Protein AF-X1KNG3-F1 (afdb_monomer)

Foldseek 3Di:
DLVLQVVPDDPLRRDSDQFAAALRLVVLLVLLVVCVPPVPCSSVVSSVSSLVSLCVVQADPLAGQDFANVPTGGHVDDTHRPNDDVRRLVSLLVSLVSNCVRVVPVVSVSSSVRSVVD

pLDDT: mean 95.31, std 4.59, range [81.31, 98.81]

Sequence (118 aa):
LAQLYKDCNSEKWNWFENYLTYSNSKLPEALFFCYKTTKDDKYLIIAKESLDFLISITFKDRKFAPIGQNGWYHKNGRSASHDQQPVDVASMVQTLIVAYDITKENRYMKLAIEAFNW

Structure (mmCIF, N/CA/C/O backbone):
data_AF-X1KNG3-F1
#
_entry.id   AF-X1KNG3-F1
#
loop_
_atom_site.group_PDB
_atom_site.id
_atom_site.type_symbol
_atom_site.label_atom_id
_atom_site.label_alt_id
_atom_site.label_comp_id
_atom_site.label_asym_id
_atom_site.label_entity_id
_atom_site.label_seq_id
_atom_site.pdbx_PDB_ins_code
_atom_site.Cartn_x
_atom_site.Cartn_y
_atom_site.Cartn_z
_atom_site.occupancy
_atom_site.B_iso_or_equiv
_atom_site.auth_seq_id
_atom_site.auth_comp_id
_atom_site.auth_asym_id
_atom_site.auth_atom_id
_atom_site.pdbx_PDB_model_num
ATOM 1 N N . LEU A 1 1 ? -13.840 -2.915 -1.700 1.00 92.81 1 LEU A N 1
ATOM 2 C CA . LEU A 1 1 ? -12.469 -3.110 -1.169 1.00 92.81 1 LEU A CA 1
ATOM 3 C C . LEU A 1 1 ? -12.409 -4.158 -0.069 1.00 92.81 1 LEU A C 1
ATOM 5 O O . LEU A 1 1 ? -11.842 -5.202 -0.330 1.00 92.81 1 LEU A O 1
ATOM 9 N N . ALA A 1 2 ? -13.022 -3.956 1.104 1.00 96.25 2 ALA A N 1
ATOM 10 C CA . ALA A 1 2 ? -12.938 -4.945 2.192 1.00 96.25 2 ALA A CA 1
ATOM 11 C C . ALA A 1 2 ? -13.418 -6.359 1.794 1.00 96.25 2 ALA A C 1
ATOM 13 O O . ALA A 1 2 ? -12.766 -7.340 2.129 1.00 96.25 2 ALA A O 1
ATOM 14 N N . GLN A 1 3 ? -14.507 -6.460 1.021 1.00 97.44 3 GLN A N 1
ATOM 15 C CA . GLN A 1 3 ? -14.986 -7.746 0.502 1.00 97.44 3 GLN A CA 1
ATOM 16 C C . GLN A 1 3 ? -13.986 -8.386 -0.479 1.00 97.44 3 GLN A C 1
ATOM 18 O O . GLN A 1 3 ? -13.598 -9.527 -0.281 1.00 97.44 3 GLN A O 1
ATOM 23 N N . LEU A 1 4 ? -13.476 -7.623 -1.456 1.00 97.62 4 LEU A N 1
ATOM 24 C CA . LEU A 1 4 ? -12.436 -8.094 -2.387 1.00 97.62 4 LEU A CA 1
ATOM 25 C C . LEU A 1 4 ? -11.185 -8.598 -1.653 1.00 97.62 4 LEU A C 1
ATOM 27 O O . LEU A 1 4 ? -10.663 -9.658 -1.976 1.00 97.62 4 LEU A O 1
ATOM 31 N N . TYR A 1 5 ? -10.741 -7.876 -0.621 1.00 97.88 5 TYR A N 1
ATOM 32 C CA . TYR A 1 5 ? -9.632 -8.313 0.226 1.00 97.88 5 TYR A CA 1
ATOM 33 C C . TYR A 1 5 ? -9.932 -9.645 0.918 1.00 97.88 5 TYR A C 1
ATOM 35 O O . TYR A 1 5 ? -9.095 -10.540 0.931 1.00 97.88 5 TYR A O 1
ATOM 43 N N . LYS A 1 6 ? -11.133 -9.798 1.484 1.00 96.62 6 LYS A N 1
ATOM 44 C CA . LYS A 1 6 ? -11.551 -11.047 2.129 1.00 96.62 6 LYS A CA 1
ATOM 45 C C . LYS A 1 6 ? -11.575 -12.221 1.147 1.00 96.62 6 LYS A C 1
ATOM 47 O O . LYS A 1 6 ? -11.193 -13.321 1.526 1.00 96.62 6 LYS A O 1
ATOM 52 N N . ASP A 1 7 ? -12.000 -11.978 -0.088 1.00 97.00 7 ASP A N 1
ATOM 53 C CA . ASP A 1 7 ? -12.170 -13.024 -1.098 1.00 97.00 7 ASP A CA 1
ATOM 54 C C . ASP A 1 7 ? -10.849 -13.422 -1.778 1.00 97.00 7 ASP A C 1
ATOM 56 O O . ASP A 1 7 ? -10.704 -14.561 -2.218 1.00 97.00 7 ASP A O 1
ATOM 60 N N . CYS A 1 8 ? -9.883 -12.501 -1.878 1.00 95.94 8 CYS A N 1
ATOM 61 C CA . CYS A 1 8 ? -8.632 -12.714 -2.616 1.00 95.94 8 CYS A CA 1
ATOM 62 C C . CYS A 1 8 ? -7.389 -12.911 -1.737 1.00 95.94 8 CYS A C 1
ATOM 64 O O . CYS A 1 8 ? -6.387 -13.456 -2.233 1.00 95.94 8 CYS A O 1
ATOM 66 N N . ASN A 1 9 ? -7.410 -12.473 -0.470 1.00 94.81 9 ASN A N 1
ATOM 67 C CA . ASN A 1 9 ? -6.227 -12.611 0.371 1.00 94.81 9 ASN A CA 1
ATOM 68 C C . ASN A 1 9 ? -5.907 -14.081 0.678 1.00 94.81 9 ASN A C 1
ATOM 70 O O . ASN A 1 9 ? -6.752 -14.973 0.635 1.00 94.81 9 ASN A O 1
ATOM 74 N N . SER A 1 10 ? -4.639 -14.330 0.968 1.00 94.81 10 SER A N 1
ATOM 75 C CA . SER A 1 10 ? -4.141 -15.610 1.463 1.00 94.81 10 SER A CA 1
ATOM 76 C C . SER A 1 10 ? -2.842 -15.365 2.220 1.00 94.81 10 SER A C 1
ATOM 78 O O . SER A 1 10 ? -2.255 -14.300 2.072 1.00 94.81 10 SER A O 1
ATOM 80 N N . GLU A 1 11 ? -2.322 -16.377 2.913 1.00 92.19 11 GLU A N 1
ATOM 81 C CA . GLU A 1 11 ? -1.103 -16.283 3.736 1.00 92.19 11 GLU A CA 1
ATOM 82 C C . GLU A 1 11 ? 0.093 -15.581 3.053 1.00 92.19 11 GLU A C 1
ATOM 84 O O . GLU A 1 11 ? 0.861 -14.882 3.705 1.00 92.19 11 GLU A O 1
ATOM 89 N N . LYS A 1 12 ? 0.246 -15.731 1.729 1.00 94.19 12 LYS A N 1
ATOM 90 C CA . LYS A 1 12 ? 1.347 -15.139 0.941 1.00 94.19 12 LYS A CA 1
ATOM 91 C C . LYS A 1 12 ? 0.922 -13.984 0.028 1.00 94.19 12 LYS A C 1
ATOM 93 O O . LYS A 1 12 ? 1.706 -13.545 -0.810 1.00 94.19 12 LYS A O 1
ATOM 98 N N . TRP A 1 13 ? -0.328 -13.539 0.114 1.00 97.06 13 TRP A N 1
ATOM 99 C CA . TRP A 1 13 ? -0.901 -12.573 -0.821 1.00 97.06 13 TRP A CA 1
ATOM 100 C C . TRP A 1 13 ? -1.969 -11.734 -0.132 1.00 97.06 13 TRP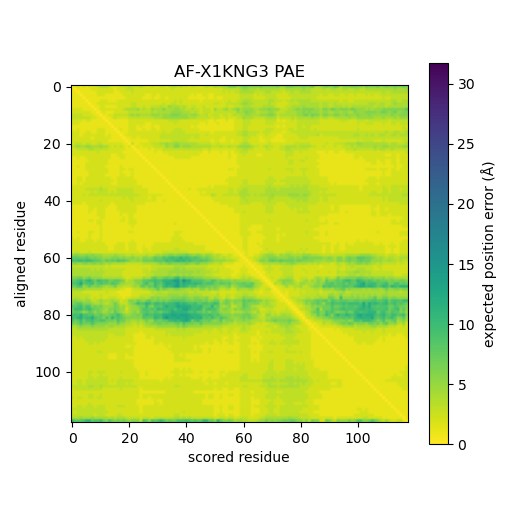 A C 1
ATOM 102 O O . TRP A 1 13 ? -3.149 -12.066 -0.176 1.00 97.06 13 TRP A O 1
ATOM 112 N N . ASN A 1 14 ? -1.549 -10.645 0.499 1.00 97.81 14 ASN A N 1
ATOM 113 C CA . ASN A 1 14 ? -2.434 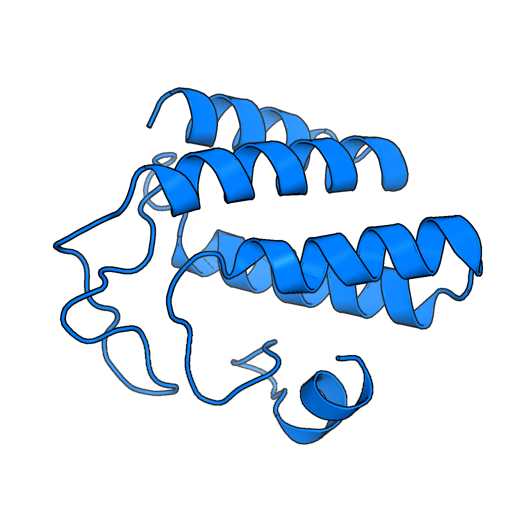-9.756 1.249 1.00 97.81 14 ASN A CA 1
ATOM 114 C C . ASN A 1 14 ? -2.926 -8.622 0.343 1.00 97.81 14 ASN A C 1
ATOM 116 O O . ASN A 1 14 ? -2.604 -7.453 0.554 1.00 97.81 14 ASN A O 1
ATOM 120 N N . TRP A 1 15 ? -3.679 -8.973 -0.702 1.00 98.31 15 TRP A N 1
ATOM 121 C CA . TRP A 1 15 ? -4.118 -8.030 -1.732 1.00 98.31 15 TRP A CA 1
ATOM 122 C C . TRP A 1 15 ? -5.568 -8.250 -2.174 1.00 98.31 15 TRP A C 1
ATOM 124 O O . TRP A 1 15 ? -6.153 -9.307 -1.951 1.00 98.31 15 TRP A O 1
ATOM 134 N N . PHE A 1 16 ? -6.139 -7.226 -2.811 1.00 97.88 16 PHE A N 1
ATOM 135 C CA . PHE A 1 16 ? -7.547 -7.160 -3.228 1.00 97.88 16 PHE A CA 1
ATOM 136 C C . PHE A 1 16 ? -7.858 -7.954 -4.499 1.00 97.88 16 PHE A C 1
ATOM 138 O O . PHE A 1 16 ? -9.015 -8.260 -4.762 1.00 97.88 16 PHE A O 1
ATOM 145 N N . GLU A 1 17 ? -6.835 -8.239 -5.298 1.00 96.88 17 GLU A N 1
ATOM 146 C CA . GLU A 1 17 ? -6.938 -8.839 -6.628 1.00 96.88 17 GLU A CA 1
ATOM 147 C C . GLU A 1 17 ? -5.817 -9.867 -6.806 1.00 96.88 17 GLU A C 1
ATOM 149 O O . GLU A 1 17 ? -4.844 -9.868 -6.055 1.00 96.88 17 GLU A O 1
ATOM 154 N N . ASN A 1 18 ? -5.891 -10.719 -7.830 1.00 96.00 18 ASN A N 1
ATOM 155 C CA . ASN A 1 18 ? -4.815 -11.671 -8.154 1.00 96.00 18 ASN A CA 1
ATOM 156 C C . ASN A 1 18 ? -3.632 -11.031 -8.903 1.00 96.00 18 ASN A C 1
ATOM 158 O O . ASN A 1 18 ? -2.779 -11.744 -9.433 1.00 96.00 18 ASN A O 1
ATOM 162 N N . TYR A 1 19 ? -3.581 -9.704 -8.981 1.00 96.00 19 TYR A N 1
ATOM 163 C CA . TYR A 1 19 ? -2.509 -8.957 -9.620 1.00 96.00 19 TYR A CA 1
ATOM 164 C C . TYR A 1 19 ? -2.336 -7.578 -8.970 1.00 96.00 19 TYR A C 1
ATOM 166 O O . TYR A 1 19 ? -3.210 -7.107 -8.247 1.00 96.00 19 TYR A O 1
ATOM 174 N N . LEU A 1 20 ? -1.208 -6.932 -9.246 1.00 96.06 20 LEU A N 1
ATOM 175 C CA . LEU A 1 20 ? -0.938 -5.532 -8.939 1.00 96.06 20 LEU A CA 1
ATOM 176 C C . LEU A 1 20 ? -0.553 -4.802 -10.228 1.00 96.06 20 LEU A C 1
ATOM 178 O O . LEU A 1 20 ? 0.190 -5.353 -11.045 1.00 96.06 20 LEU A O 1
ATOM 182 N N . THR A 1 21 ? -1.036 -3.571 -10.391 1.00 93.94 21 THR A N 1
ATOM 183 C CA . THR A 1 21 ? -0.862 -2.769 -11.617 1.00 93.94 21 THR A CA 1
ATOM 184 C C . THR A 1 21 ? -0.167 -1.437 -11.316 1.00 93.94 21 THR A C 1
ATOM 186 O O . THR A 1 21 ? 0.950 -1.458 -10.805 1.00 93.94 21 THR A O 1
ATOM 189 N N . TYR A 1 22 ? -0.819 -0.302 -11.569 1.00 91.88 22 TYR A N 1
ATOM 190 C CA . TYR A 1 22 ? -0.373 1.057 -11.269 1.00 91.88 22 TYR A CA 1
ATOM 191 C C . TYR A 1 22 ? -1.268 1.677 -10.188 1.00 91.88 22 TYR A C 1
ATOM 193 O O . TYR A 1 22 ? -2.378 1.216 -9.924 1.00 91.88 22 TYR A O 1
ATOM 201 N N . SER A 1 23 ? -0.781 2.726 -9.530 1.00 94.50 23 SER A N 1
ATOM 202 C CA . SER A 1 23 ? -1.464 3.461 -8.458 1.00 94.50 23 SER A CA 1
ATOM 203 C C . SER A 1 23 ? -2.006 2.558 -7.343 1.00 94.50 23 SER A C 1
ATOM 205 O O . SER A 1 23 ? -2.958 2.914 -6.648 1.00 94.50 23 SER A O 1
ATOM 207 N N . ASN A 1 24 ? -1.381 1.390 -7.143 1.00 97.00 24 ASN A N 1
ATOM 208 C CA . ASN A 1 24 ? -1.840 0.358 -6.212 1.00 97.00 24 ASN A CA 1
ATOM 209 C C . ASN A 1 24 ? -2.042 0.910 -4.795 1.00 97.00 24 ASN A C 1
ATOM 211 O O . ASN A 1 24 ? -2.979 0.507 -4.110 1.00 97.00 24 ASN A O 1
ATOM 215 N N . SER A 1 25 ? -1.206 1.863 -4.358 1.00 98.19 25 SER A N 1
ATOM 216 C CA . SER A 1 25 ? -1.276 2.442 -3.011 1.00 98.19 25 SER A CA 1
ATOM 217 C C . SER A 1 25 ? -2.596 3.178 -2.734 1.00 98.19 25 SER A C 1
ATOM 219 O O . SER A 1 25 ? -2.992 3.316 -1.578 1.00 98.19 25 SER A O 1
ATOM 221 N N . LYS A 1 26 ? -3.351 3.573 -3.768 1.00 98.44 26 LYS A N 1
ATOM 222 C CA . LYS A 1 26 ? -4.663 4.211 -3.597 1.00 98.44 26 LYS A CA 1
ATOM 223 C C . LYS A 1 26 ? -5.715 3.291 -2.979 1.00 98.44 26 LYS A C 1
ATOM 225 O O . LYS A 1 26 ? -6.617 3.784 -2.304 1.00 98.44 26 LYS A O 1
ATOM 230 N N . LEU A 1 27 ? -5.588 1.971 -3.133 1.00 98.44 27 LEU A N 1
ATOM 231 C CA . LEU A 1 27 ? -6.507 1.014 -2.509 1.00 98.44 27 LEU A CA 1
ATOM 232 C C . LEU A 1 27 ? -6.393 1.009 -0.967 1.00 98.44 27 LEU A C 1
ATOM 234 O O . LEU A 1 27 ? -7.417 1.231 -0.313 1.00 98.44 27 LEU A O 1
ATOM 238 N N . PRO A 1 28 ? -5.202 0.826 -0.352 1.00 98.69 28 PRO A N 1
ATOM 239 C CA . PRO A 1 28 ? -5.054 0.995 1.093 1.00 98.69 28 PRO A CA 1
ATOM 240 C C . PRO A 1 28 ? -5.322 2.432 1.564 1.00 98.69 28 PRO A C 1
ATOM 242 O O . PRO A 1 28 ? -5.911 2.610 2.628 1.00 98.69 28 PRO A O 1
ATOM 245 N N . GLU A 1 29 ? -4.966 3.462 0.786 1.00 98.81 29 GLU A N 1
ATOM 246 C CA . GLU A 1 29 ? -5.259 4.865 1.134 1.00 98.81 29 GLU A CA 1
ATOM 247 C C . GLU A 1 29 ? -6.762 5.118 1.324 1.00 98.81 29 GLU A C 1
ATOM 249 O O . GLU A 1 29 ? -7.179 5.717 2.318 1.00 98.81 29 GLU A O 1
ATOM 254 N N . ALA A 1 30 ? -7.594 4.607 0.412 1.00 98.69 30 ALA A N 1
ATOM 255 C CA . ALA A 1 30 ? -9.045 4.706 0.527 1.00 98.69 30 ALA A CA 1
ATOM 256 C C . ALA A 1 30 ? -9.557 4.076 1.834 1.00 98.69 30 ALA A C 1
ATOM 258 O O . ALA A 1 30 ? -10.435 4.636 2.491 1.00 98.69 30 ALA A O 1
ATOM 259 N N . LEU A 1 31 ? -8.981 2.946 2.256 1.00 98.81 31 LEU A N 1
ATOM 260 C CA . LEU A 1 31 ? -9.361 2.273 3.500 1.00 98.81 31 LEU A CA 1
ATOM 261 C C . LEU A 1 31 ? -8.897 3.021 4.752 1.00 98.81 31 LEU A C 1
ATOM 263 O O . LEU A 1 31 ? -9.643 3.084 5.730 1.00 98.81 31 LEU A O 1
ATOM 267 N N . PHE A 1 32 ? -7.729 3.660 4.711 1.00 98.81 32 PHE A N 1
ATOM 268 C CA . PHE A 1 32 ? -7.308 4.588 5.757 1.00 98.81 32 PHE A CA 1
ATOM 269 C C . PHE A 1 32 ? -8.318 5.735 5.932 1.00 98.81 32 PHE A C 1
ATOM 271 O O . PHE A 1 32 ? -8.703 6.056 7.060 1.00 98.81 32 PHE A O 1
ATOM 278 N N . PHE A 1 33 ? -8.826 6.309 4.836 1.00 98.75 33 PHE A N 1
ATOM 279 C CA . PHE A 1 33 ? -9.893 7.311 4.906 1.00 98.75 33 PHE A CA 1
ATOM 280 C C . PHE A 1 33 ? -11.225 6.734 5.403 1.00 98.75 33 PHE A C 1
ATOM 282 O O . PHE A 1 33 ? -11.884 7.371 6.228 1.00 98.75 33 PHE A O 1
ATOM 289 N N . CYS A 1 34 ? -11.605 5.519 4.990 1.00 98.50 34 CYS A N 1
ATOM 290 C CA . CYS A 1 34 ? -12.782 4.839 5.538 1.00 98.50 34 CYS A CA 1
ATOM 291 C C . CYS A 1 34 ? -12.677 4.677 7.059 1.00 98.50 34 CYS A C 1
ATOM 293 O O . CYS A 1 34 ? -13.630 5.007 7.766 1.00 98.50 34 CYS A O 1
ATOM 295 N N . TYR A 1 35 ? -11.526 4.240 7.578 1.00 98.69 35 TYR A N 1
ATOM 296 C CA . TYR A 1 35 ? -11.281 4.178 9.019 1.00 98.69 35 TYR A CA 1
ATOM 297 C C . TYR A 1 35 ? -11.372 5.563 9.668 1.00 98.69 35 TYR A C 1
ATOM 299 O O . TYR A 1 35 ? -12.034 5.723 10.691 1.00 98.69 35 TYR A O 1
ATOM 307 N N . LYS A 1 36 ? -10.770 6.596 9.064 1.00 98.12 36 LYS A N 1
ATOM 308 C CA . LYS A 1 36 ? -10.808 7.963 9.607 1.00 98.12 36 LYS A CA 1
ATOM 309 C C . LYS A 1 36 ? -12.242 8.454 9.832 1.00 98.12 36 LYS A C 1
ATOM 311 O O . LYS A 1 36 ? -12.492 9.059 10.875 1.00 98.12 36 LYS A O 1
ATOM 316 N N . THR A 1 37 ? -13.142 8.161 8.893 1.00 98.31 37 THR A N 1
ATOM 317 C CA . THR A 1 37 ? -14.555 8.570 8.919 1.00 98.31 37 THR A CA 1
ATOM 318 C C . THR A 1 37 ? -15.422 7.683 9.810 1.00 98.31 37 THR A C 1
ATOM 320 O O . THR A 1 37 ? -16.257 8.193 10.548 1.00 98.31 37 THR A O 1
ATOM 323 N N . THR A 1 38 ? -15.248 6.363 9.740 1.00 98.31 38 THR A N 1
ATOM 324 C CA . THR A 1 38 ? -16.167 5.401 10.382 1.00 98.31 38 THR A CA 1
ATOM 325 C C . THR A 1 38 ? -15.699 4.909 11.745 1.00 98.31 38 THR A C 1
ATOM 327 O O . THR A 1 38 ? -16.520 4.443 12.525 1.00 98.31 38 THR A O 1
ATOM 330 N N . LYS A 1 39 ? -14.391 4.991 12.023 1.00 98.06 39 LYS A N 1
ATOM 331 C CA . LYS A 1 39 ? -13.725 4.379 13.186 1.00 98.06 39 LYS A CA 1
ATOM 332 C C . LYS A 1 39 ? -13.917 2.863 13.299 1.00 98.06 39 LYS A C 1
ATOM 334 O O . LYS A 1 39 ? -13.730 2.303 14.369 1.00 98.06 39 LYS A O 1
ATOM 339 N N . ASP A 1 40 ? -14.258 2.199 12.196 1.00 98.38 40 ASP A N 1
ATOM 340 C CA . ASP A 1 40 ? -14.341 0.742 12.136 1.00 98.38 40 ASP A CA 1
ATOM 341 C C . ASP A 1 40 ? -12.948 0.151 11.873 1.00 98.38 40 ASP A C 1
ATOM 343 O O . ASP A 1 40 ? -12.379 0.312 10.784 1.00 98.38 40 ASP A O 1
ATOM 347 N N . ASP A 1 41 ? -12.404 -0.529 12.884 1.00 98.25 41 ASP A N 1
ATOM 348 C CA . ASP A 1 41 ? -11.050 -1.091 12.888 1.00 98.25 41 ASP A CA 1
ATOM 349 C C . ASP A 1 41 ? -10.793 -2.066 11.738 1.00 98.25 41 ASP A C 1
ATOM 351 O O . ASP A 1 41 ? -9.649 -2.200 11.298 1.00 98.25 41 ASP A O 1
ATOM 355 N N . LYS A 1 42 ? -11.835 -2.691 11.169 1.00 98.38 42 LYS A N 1
ATOM 356 C CA . LYS A 1 42 ? -11.663 -3.581 10.012 1.00 98.38 42 LYS A CA 1
ATOM 357 C C . LYS A 1 42 ? -10.984 -2.866 8.843 1.00 98.38 42 LYS A C 1
ATOM 359 O O . LYS A 1 42 ? -10.201 -3.471 8.118 1.00 98.38 42 LYS A O 1
ATOM 364 N N . TYR A 1 43 ? -11.267 -1.575 8.650 1.00 98.75 43 TYR A N 1
ATOM 365 C CA . TYR A 1 43 ? -10.664 -0.803 7.569 1.00 98.75 43 TYR A CA 1
ATOM 366 C C . TYR A 1 43 ? -9.208 -0.472 7.867 1.00 98.75 43 TYR A C 1
ATOM 368 O O . TYR A 1 43 ? -8.389 -0.522 6.955 1.00 98.75 43 TYR A O 1
ATOM 376 N N . LEU A 1 44 ? -8.877 -0.186 9.129 1.00 98.75 44 LEU A N 1
ATOM 377 C CA . LEU A 1 44 ? -7.501 0.066 9.542 1.00 98.75 44 LEU A CA 1
ATOM 378 C C . LEU A 1 44 ? -6.631 -1.181 9.371 1.00 98.75 44 LEU A C 1
ATOM 380 O O . LEU A 1 44 ? -5.525 -1.080 8.844 1.00 98.75 44 LEU A O 1
ATOM 384 N N . ILE A 1 45 ? -7.143 -2.342 9.785 1.00 98.62 45 ILE A N 1
ATOM 385 C CA . ILE A 1 45 ? -6.457 -3.632 9.658 1.00 98.62 45 ILE A CA 1
ATOM 386 C C . ILE A 1 45 ? -6.141 -3.903 8.185 1.00 98.62 45 ILE A C 1
ATOM 388 O O . ILE A 1 45 ? -4.972 -4.013 7.820 1.00 98.62 45 ILE A O 1
ATOM 392 N N . ILE A 1 46 ? -7.160 -3.879 7.320 1.00 98.75 46 ILE A N 1
ATOM 393 C CA . ILE A 1 46 ? -6.978 -4.171 5.893 1.00 98.75 46 ILE A CA 1
ATOM 394 C C . ILE A 1 46 ? -6.067 -3.129 5.223 1.00 98.75 46 ILE A C 1
ATOM 396 O O . ILE A 1 46 ? -5.226 -3.490 4.397 1.00 98.75 46 ILE A O 1
ATOM 400 N N . ALA A 1 47 ? -6.196 -1.842 5.568 1.00 98.81 47 ALA A N 1
ATOM 401 C CA . ALA A 1 47 ? -5.337 -0.786 5.029 1.00 98.81 47 ALA A CA 1
ATOM 402 C C . ALA A 1 47 ? -3.859 -1.042 5.345 1.00 98.81 47 ALA A C 1
ATOM 404 O O . ALA A 1 47 ? -3.018 -0.969 4.451 1.00 98.81 47 ALA A O 1
ATOM 405 N N . LYS A 1 48 ? -3.548 -1.387 6.599 1.00 98.81 48 LYS A N 1
ATOM 406 C CA . LYS A 1 48 ? -2.181 -1.686 7.031 1.00 98.81 48 LYS A CA 1
ATOM 407 C C . LYS A 1 48 ? -1.644 -2.952 6.382 1.00 98.81 48 LYS A C 1
ATOM 409 O O . LYS A 1 48 ? -0.551 -2.919 5.834 1.00 98.81 48 LYS A O 1
ATOM 414 N N . GLU A 1 49 ? -2.401 -4.045 6.405 1.00 98.69 49 GLU A N 1
ATOM 415 C CA . GLU A 1 49 ? -1.952 -5.328 5.854 1.00 98.69 49 GLU A CA 1
ATOM 416 C C . GLU A 1 49 ? -1.672 -5.239 4.350 1.00 98.69 49 GLU A C 1
ATOM 418 O O . GLU A 1 49 ? -0.653 -5.740 3.876 1.00 98.69 49 GLU A O 1
ATOM 423 N N . SER A 1 50 ? -2.552 -4.570 3.599 1.00 98.75 50 SER A N 1
ATOM 424 C CA . SER A 1 50 ? -2.374 -4.397 2.154 1.00 98.75 50 SER A CA 1
ATOM 425 C C . SER A 1 50 ? -1.276 -3.389 1.802 1.00 98.75 50 SER A C 1
ATOM 427 O O . SER A 1 50 ? -0.525 -3.625 0.854 1.00 98.75 50 SER A O 1
ATOM 429 N N . LEU A 1 51 ? -1.119 -2.301 2.567 1.00 98.81 51 LEU A N 1
ATOM 430 C CA . LEU A 1 51 ? -0.006 -1.368 2.375 1.00 98.81 51 LEU A CA 1
ATOM 431 C C . LEU A 1 51 ? 1.340 -2.020 2.710 1.00 98.81 51 LEU A C 1
ATOM 433 O O . LEU A 1 51 ? 2.275 -1.900 1.925 1.00 98.81 51 LEU A O 1
ATOM 437 N N . ASP A 1 52 ? 1.440 -2.736 3.830 1.00 98.50 52 ASP A N 1
ATOM 438 C CA . ASP A 1 52 ? 2.668 -3.423 4.243 1.00 98.50 52 ASP A CA 1
ATOM 439 C C . ASP A 1 52 ? 3.060 -4.511 3.229 1.00 98.50 52 ASP A C 1
ATOM 4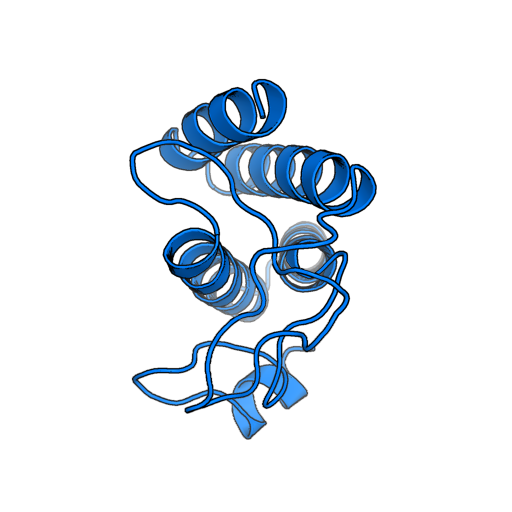41 O O . ASP A 1 52 ? 4.237 -4.660 2.893 1.00 98.50 52 ASP A O 1
ATOM 445 N N . PHE A 1 53 ? 2.076 -5.216 2.663 1.00 98.25 53 PHE A N 1
ATOM 446 C CA . PHE A 1 53 ? 2.299 -6.139 1.554 1.00 98.25 53 PHE A CA 1
ATOM 447 C C . PHE A 1 53 ? 2.840 -5.434 0.311 1.00 98.25 53 PHE A C 1
ATOM 449 O O . PHE A 1 53 ? 3.857 -5.865 -0.236 1.00 98.25 53 PHE A O 1
ATOM 456 N N . LEU A 1 54 ? 2.221 -4.326 -0.107 1.00 98.25 54 LEU A N 1
ATOM 457 C CA . LEU A 1 54 ? 2.701 -3.549 -1.247 1.00 98.25 54 LEU A CA 1
ATOM 458 C C . LEU A 1 54 ? 4.132 -3.041 -1.008 1.00 98.25 54 LEU A C 1
ATOM 460 O O . LEU A 1 54 ? 4.986 -3.220 -1.872 1.00 98.25 54 LEU A O 1
ATOM 464 N N . ILE A 1 55 ? 4.422 -2.509 0.186 1.00 98.06 55 ILE A N 1
ATOM 465 C CA . ILE A 1 55 ? 5.765 -2.067 0.591 1.00 98.06 55 ILE A CA 1
ATOM 466 C C . ILE A 1 55 ? 6.780 -3.203 0.448 1.00 98.06 55 ILE A C 1
ATOM 468 O O . ILE A 1 55 ? 7.851 -2.988 -0.115 1.00 98.06 55 ILE A O 1
ATOM 472 N N . SER A 1 56 ? 6.446 -4.416 0.905 1.00 96.44 56 SER A N 1
ATOM 473 C CA . SER A 1 56 ? 7.348 -5.576 0.828 1.00 96.44 56 SER A CA 1
ATOM 474 C C . SER A 1 56 ? 7.732 -5.969 -0.605 1.00 96.44 56 SER A C 1
ATOM 476 O O . SER A 1 56 ? 8.765 -6.599 -0.825 1.00 96.44 56 SER A O 1
ATOM 478 N N . ILE A 1 57 ? 6.910 -5.585 -1.585 1.00 95.56 57 ILE A N 1
ATOM 479 C CA . ILE A 1 57 ? 7.137 -5.845 -3.009 1.00 95.56 57 ILE A CA 1
ATOM 480 C C . ILE A 1 57 ? 7.912 -4.694 -3.652 1.00 95.56 57 ILE A C 1
ATOM 482 O O . ILE A 1 57 ? 8.825 -4.932 -4.449 1.00 95.56 57 ILE A O 1
ATOM 486 N N . THR A 1 58 ? 7.525 -3.456 -3.335 1.00 96.12 58 THR A N 1
ATOM 487 C CA . THR A 1 58 ? 7.970 -2.257 -4.053 1.00 96.12 58 THR A CA 1
ATOM 488 C C . THR A 1 58 ? 9.130 -1.529 -3.391 1.00 96.12 58 THR A C 1
ATOM 490 O O . THR A 1 58 ? 9.651 -0.599 -3.988 1.00 96.12 58 THR A O 1
ATOM 493 N N . PHE A 1 59 ? 9.555 -1.894 -2.181 1.00 96.12 59 PHE A N 1
ATOM 494 C CA . PHE A 1 59 ? 10.781 -1.365 -1.578 1.00 96.12 59 PHE A CA 1
ATOM 495 C C . PHE A 1 59 ? 11.857 -2.449 -1.554 1.00 96.12 59 PHE A C 1
ATOM 497 O O . PHE A 1 59 ? 11.716 -3.469 -0.881 1.00 96.12 59 PHE A O 1
ATOM 504 N N . LYS A 1 60 ? 12.951 -2.223 -2.287 1.00 89.62 60 LYS A N 1
ATOM 505 C CA . LYS A 1 60 ? 14.100 -3.136 -2.383 1.00 89.62 60 LYS A CA 1
ATOM 506 C C . LYS A 1 60 ? 15.376 -2.363 -2.101 1.00 89.62 60 LYS A C 1
ATOM 508 O O . LYS A 1 60 ? 15.566 -1.288 -2.654 1.00 89.62 60 LYS A O 1
ATOM 513 N N . ASP A 1 61 ? 16.226 -2.877 -1.215 1.00 86.75 61 ASP A N 1
ATOM 514 C CA . ASP A 1 61 ? 17.496 -2.235 -0.837 1.00 86.75 61 ASP A CA 1
ATOM 515 C C . ASP A 1 61 ? 17.353 -0.743 -0.457 1.00 86.75 61 ASP A C 1
ATOM 517 O O . ASP A 1 61 ? 18.205 0.082 -0.785 1.00 86.75 61 ASP A O 1
ATOM 521 N N . ARG A 1 62 ? 16.261 -0.397 0.249 1.00 83.62 62 ARG A N 1
ATOM 5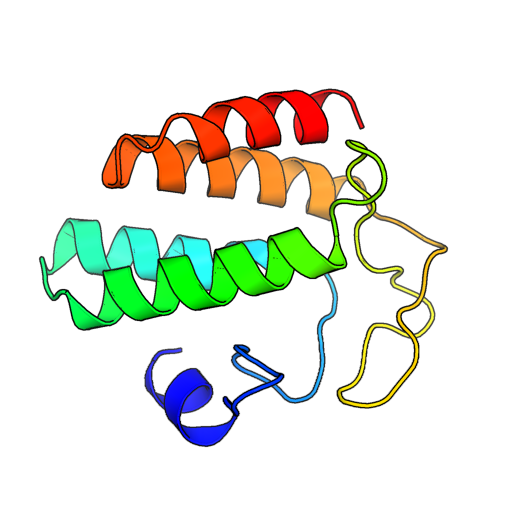22 C CA . ARG A 1 62 ? 15.874 0.982 0.640 1.00 83.62 62 ARG A CA 1
ATOM 523 C C . ARG A 1 62 ? 15.606 1.932 -0.533 1.00 83.62 62 ARG A C 1
ATOM 525 O O . ARG A 1 62 ? 15.716 3.147 -0.394 1.00 83.62 62 ARG A O 1
ATOM 532 N N . LYS A 1 63 ? 15.276 1.381 -1.697 1.00 90.44 63 LYS A N 1
ATOM 533 C CA . LYS A 1 63 ? 14.822 2.129 -2.865 1.00 90.44 63 LYS A CA 1
ATOM 534 C C . LYS A 1 63 ? 13.400 1.735 -3.195 1.00 90.44 63 LYS A C 1
ATOM 536 O O . LYS A 1 63 ? 13.054 0.550 -3.191 1.00 90.44 63 LYS A O 1
ATOM 541 N N . PHE A 1 64 ? 12.590 2.735 -3.505 1.00 94.62 64 PHE A N 1
ATOM 542 C CA . PHE A 1 64 ? 11.280 2.496 -4.072 1.00 94.62 64 PHE A CA 1
ATOM 543 C C . PHE A 1 64 ? 11.431 2.043 -5.532 1.00 94.62 64 PHE A C 1
ATOM 545 O O . PHE A 1 64 ? 12.234 2.572 -6.292 1.00 94.62 64 PHE A O 1
ATOM 552 N N . ALA A 1 65 ? 10.695 1.015 -5.914 1.00 94.06 65 ALA A N 1
ATOM 553 C CA . ALA A 1 65 ? 10.685 0.419 -7.236 1.00 94.06 65 ALA A CA 1
ATOM 554 C C . ALA A 1 65 ? 9.236 0.008 -7.533 1.00 94.06 65 ALA A C 1
ATOM 556 O O . ALA A 1 65 ? 8.832 -1.107 -7.180 1.00 94.06 65 ALA A O 1
ATOM 557 N N . PRO A 1 66 ? 8.424 0.904 -8.123 1.00 93.06 66 PRO A N 1
ATOM 558 C CA . PRO A 1 66 ? 7.047 0.583 -8.459 1.00 93.06 66 PRO A CA 1
ATOM 559 C C . PRO A 1 66 ? 6.977 -0.540 -9.499 1.00 93.06 66 PRO A C 1
ATOM 561 O O . PRO A 1 66 ? 7.957 -0.880 -10.174 1.00 93.06 66 PRO A O 1
ATOM 564 N N . ILE A 1 67 ? 5.799 -1.145 -9.594 1.00 92.62 67 ILE A N 1
ATOM 565 C CA . ILE A 1 67 ? 5.544 -2.261 -10.501 1.00 92.62 67 ILE A CA 1
ATOM 566 C C . ILE A 1 67 ? 5.495 -1.718 -11.923 1.00 92.62 67 ILE A C 1
ATOM 568 O O . ILE A 1 67 ? 4.786 -0.759 -12.207 1.00 92.62 67 ILE A O 1
ATOM 572 N N . GLY A 1 68 ? 6.267 -2.335 -12.810 1.00 89.00 68 GLY A N 1
ATOM 573 C CA . GLY A 1 68 ? 6.329 -1.934 -14.206 1.00 89.00 68 GLY A CA 1
ATOM 574 C C . GLY A 1 68 ? 5.003 -2.136 -14.936 1.00 89.00 68 GLY A C 1
ATOM 575 O O . GLY A 1 68 ? 4.345 -3.168 -14.764 1.00 89.00 68 GLY A O 1
ATOM 576 N N . GLN A 1 69 ? 4.623 -1.191 -15.797 1.00 85.69 69 GLN A N 1
ATOM 577 C CA . GLN A 1 69 ? 3.377 -1.305 -16.560 1.00 85.69 69 GLN A CA 1
ATOM 578 C C . GLN A 1 69 ? 3.444 -2.423 -17.616 1.00 85.69 69 GLN A C 1
ATOM 580 O O . GLN A 1 69 ? 2.441 -3.083 -17.888 1.00 85.69 69 GLN A O 1
ATOM 585 N N . ASN A 1 70 ? 4.625 -2.690 -18.179 1.00 82.44 70 ASN A N 1
ATOM 586 C CA . ASN A 1 70 ? 4.813 -3.745 -19.171 1.00 82.44 70 ASN A CA 1
ATOM 587 C C . ASN A 1 70 ? 4.931 -5.136 -18.515 1.00 82.44 70 ASN A C 1
ATOM 589 O O . ASN A 1 70 ? 6.028 -5.674 -18.347 1.00 82.44 70 ASN A O 1
ATOM 593 N N . GLY A 1 71 ? 3.786 -5.701 -18.123 1.00 83.38 71 GLY A N 1
ATOM 594 C CA . GLY A 1 71 ? 3.655 -7.077 -17.628 1.00 83.38 71 GLY A CA 1
ATOM 595 C C . GLY A 1 71 ? 3.067 -7.214 -16.222 1.00 83.38 71 GLY A C 1
ATOM 596 O O . GLY A 1 71 ? 2.688 -8.324 -15.853 1.00 83.38 71 GLY A O 1
ATOM 597 N N . TRP A 1 72 ? 2.950 -6.107 -15.473 1.00 90.06 72 TRP A N 1
ATOM 598 C CA . TRP A 1 72 ? 2.340 -6.053 -14.136 1.00 90.06 72 TRP A CA 1
ATOM 599 C C . TRP A 1 72 ? 2.915 -7.100 -13.164 1.00 90.06 72 TRP A C 1
ATOM 601 O O . TRP A 1 72 ? 3.986 -7.668 -13.395 1.00 90.06 72 TRP A O 1
ATOM 611 N N . TYR A 1 73 ? 2.265 -7.322 -12.020 1.00 93.69 73 TYR A N 1
ATOM 612 C CA . TYR A 1 73 ? 2.632 -8.415 -11.123 1.00 93.69 73 TYR A CA 1
ATOM 613 C C . TYR A 1 73 ? 1.425 -9.287 -10.799 1.00 93.69 73 TYR A C 1
ATOM 615 O O . TYR A 1 73 ? 0.592 -8.930 -9.975 1.00 93.69 73 TYR A O 1
ATOM 623 N N . HIS A 1 74 ? 1.352 -10.459 -11.423 1.00 93.81 74 HIS A N 1
ATOM 624 C CA . HIS A 1 74 ? 0.335 -11.467 -11.129 1.00 93.81 74 HIS A CA 1
ATOM 625 C C . HIS A 1 74 ? 0.765 -12.382 -9.976 1.00 93.81 74 HIS A C 1
ATOM 627 O O . HIS A 1 74 ? 1.942 -12.727 -9.852 1.00 93.81 74 HIS A O 1
ATOM 633 N N . LYS A 1 75 ? -0.196 -12.822 -9.158 1.00 91.31 75 LYS A N 1
ATOM 634 C CA . LYS A 1 75 ? 0.005 -13.786 -8.069 1.00 91.31 75 LYS A CA 1
ATOM 635 C C . LYS A 1 75 ? 0.705 -15.042 -8.594 1.00 91.31 75 LYS A C 1
ATOM 637 O O . LYS A 1 75 ? 0.280 -15.620 -9.590 1.00 91.31 75 LYS A O 1
ATOM 642 N N . ASN A 1 76 ? 1.778 -15.459 -7.917 1.00 88.44 76 ASN A N 1
ATOM 643 C CA . ASN A 1 76 ? 2.682 -16.554 -8.320 1.00 88.44 76 ASN A CA 1
ATOM 644 C C . ASN A 1 76 ? 3.483 -16.311 -9.619 1.00 88.44 76 ASN A C 1
ATOM 646 O O . ASN A 1 76 ? 4.165 -17.217 -10.097 1.00 88.44 76 ASN A O 1
ATOM 650 N N . GLY A 1 77 ? 3.412 -15.110 -10.192 1.00 87.44 77 GLY A N 1
ATOM 651 C CA . GLY A 1 77 ? 4.172 -14.695 -11.366 1.00 87.44 77 GLY A CA 1
ATOM 652 C C . GLY A 1 77 ? 5.456 -13.942 -11.016 1.00 87.44 77 GLY A C 1
ATOM 653 O O . GLY A 1 77 ? 5.910 -13.916 -9.872 1.00 87.44 77 GLY A O 1
ATOM 654 N N . ARG A 1 78 ? 6.049 -13.299 -12.026 1.00 84.69 78 ARG A N 1
ATOM 655 C CA . ARG A 1 78 ? 7.165 -12.358 -11.851 1.00 84.69 78 ARG A CA 1
ATOM 656 C C . ARG A 1 78 ? 6.635 -10.933 -11.961 1.00 84.69 78 ARG A C 1
ATOM 658 O O . ARG A 1 78 ? 5.852 -10.651 -12.858 1.00 84.69 78 ARG A O 1
ATOM 665 N N . SER A 1 79 ? 7.082 -10.051 -11.072 1.00 86.50 79 SER A N 1
ATOM 666 C CA . SER A 1 79 ? 6.795 -8.619 -11.182 1.00 86.50 79 SER A CA 1
ATOM 667 C C . SER A 1 79 ? 7.570 -8.017 -12.347 1.00 86.50 79 SER A C 1
ATOM 669 O O . SER A 1 79 ? 8.791 -8.181 -12.423 1.00 86.50 79 SER A O 1
ATOM 671 N N . ALA A 1 80 ? 6.885 -7.261 -13.199 1.00 85.88 80 ALA A N 1
ATOM 672 C CA . ALA A 1 80 ? 7.532 -6.367 -14.148 1.00 85.88 80 ALA A CA 1
ATOM 673 C C . ALA A 1 80 ? 8.329 -5.277 -13.408 1.00 85.88 80 ALA A C 1
ATOM 675 O O . ALA A 1 80 ? 7.885 -4.759 -12.379 1.00 85.88 80 ALA A O 1
ATOM 676 N N . SER A 1 81 ? 9.518 -4.951 -13.921 1.00 83.06 81 SER A N 1
ATOM 677 C CA . SER A 1 81 ? 10.470 -4.008 -13.307 1.00 83.06 81 SER A CA 1
ATOM 678 C C . SER A 1 81 ? 10.788 -2.783 -14.168 1.00 83.06 81 SER A C 1
ATOM 680 O O . SER A 1 81 ? 11.480 -1.885 -13.704 1.00 83.06 81 SER A O 1
ATOM 682 N N . HIS A 1 82 ? 10.338 -2.765 -15.422 1.00 81.31 82 HIS A N 1
ATOM 683 C CA . HIS A 1 82 ? 10.592 -1.687 -16.381 1.00 81.31 82 HIS A CA 1
ATOM 684 C C . HIS A 1 82 ? 9.304 -0.915 -16.658 1.00 81.31 82 HIS A C 1
ATOM 686 O O . HIS A 1 82 ? 8.222 -1.448 -16.428 1.00 81.31 82 HIS A O 1
ATOM 692 N N . ASP A 1 83 ? 9.427 0.296 -17.204 1.00 84.94 83 ASP A N 1
ATOM 693 C CA . ASP A 1 83 ? 8.282 1.173 -17.488 1.00 84.94 83 ASP A CA 1
ATOM 694 C C . ASP A 1 83 ? 7.540 1.585 -16.200 1.00 84.94 83 ASP A C 1
ATOM 696 O O . ASP A 1 83 ? 6.338 1.380 -16.028 1.00 84.94 83 ASP A O 1
ATOM 700 N N . GLN A 1 84 ? 8.328 2.080 -15.240 1.00 87.44 84 GLN A N 1
ATOM 701 C CA . GLN A 1 84 ? 7.867 2.627 -13.967 1.00 87.44 84 GLN A CA 1
ATOM 702 C C . G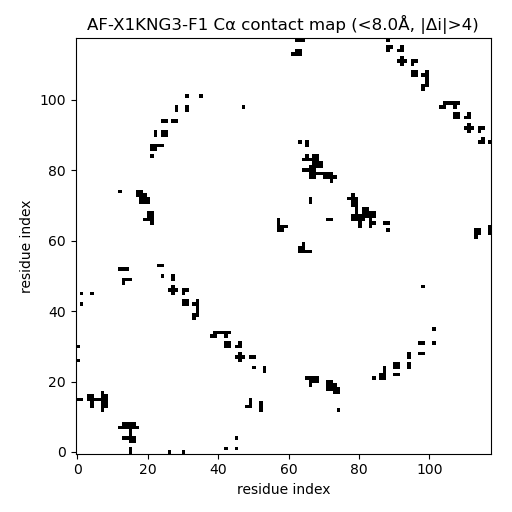LN A 1 84 ? 7.308 4.033 -14.169 1.00 87.44 84 GLN A C 1
ATOM 704 O O . GLN A 1 84 ? 7.914 4.845 -14.873 1.00 87.44 84 GLN A O 1
ATOM 709 N N . GLN A 1 85 ? 6.184 4.343 -13.524 1.00 91.00 85 GLN A N 1
ATOM 710 C CA . GLN A 1 85 ? 5.492 5.605 -13.754 1.00 91.00 85 GLN A CA 1
ATOM 711 C C . GLN A 1 85 ? 5.624 6.554 -12.553 1.00 91.00 85 GLN A C 1
ATOM 713 O O . GLN A 1 85 ? 5.359 6.152 -11.419 1.00 91.00 85 GLN A O 1
ATOM 718 N N . PRO A 1 86 ? 5.935 7.848 -12.767 1.00 93.25 86 PRO A N 1
ATOM 719 C CA . PRO A 1 86 ? 5.994 8.838 -11.686 1.00 93.25 86 PRO A CA 1
ATOM 720 C C . PRO A 1 86 ? 4.691 8.969 -10.877 1.00 93.25 86 PRO A C 1
ATOM 722 O O . PRO A 1 86 ? 4.718 9.371 -9.714 1.00 93.25 86 PRO A O 1
ATOM 725 N N . VAL A 1 87 ? 3.543 8.608 -11.465 1.00 94.94 87 VAL A N 1
ATOM 726 C CA . VAL A 1 87 ? 2.251 8.581 -10.758 1.00 94.94 87 VAL A CA 1
ATOM 727 C C . VAL A 1 87 ? 2.253 7.578 -9.602 1.00 94.94 87 VAL A C 1
ATOM 729 O O . VAL A 1 87 ? 1.681 7.861 -8.549 1.00 94.94 87 VAL A O 1
ATOM 732 N N . ASP A 1 88 ? 2.956 6.452 -9.745 1.00 95.56 88 ASP A N 1
ATOM 733 C CA . ASP A 1 88 ? 3.066 5.441 -8.694 1.00 95.56 88 ASP A CA 1
ATOM 734 C C . ASP A 1 88 ? 3.861 5.980 -7.510 1.00 95.56 88 ASP A C 1
ATOM 736 O O . ASP A 1 88 ? 3.455 5.811 -6.362 1.00 95.56 88 ASP A O 1
ATOM 740 N N . VAL A 1 89 ? 4.940 6.709 -7.793 1.00 96.44 89 VAL A N 1
ATOM 741 C CA . VAL A 1 89 ? 5.776 7.383 -6.793 1.00 96.44 89 VAL A CA 1
ATOM 742 C C . VAL A 1 89 ? 4.966 8.421 -6.029 1.00 96.44 89 VAL A C 1
ATOM 744 O O . VAL A 1 89 ? 4.879 8.361 -4.802 1.00 96.44 89 VAL A O 1
ATOM 747 N N . ALA A 1 90 ? 4.297 9.326 -6.747 1.00 97.81 90 ALA A N 1
ATOM 748 C CA . ALA A 1 90 ? 3.468 10.359 -6.135 1.00 97.81 90 ALA A CA 1
ATOM 749 C C . ALA A 1 90 ? 2.346 9.753 -5.278 1.00 97.81 90 ALA A C 1
ATOM 751 O O . ALA A 1 90 ? 2.110 10.199 -4.152 1.00 97.81 90 ALA A O 1
ATOM 752 N N . SER A 1 91 ? 1.677 8.711 -5.783 1.00 98.06 91 SER A N 1
ATOM 753 C CA . SER A 1 91 ? 0.616 8.023 -5.047 1.00 98.06 91 SER A CA 1
ATOM 754 C C . SER A 1 91 ? 1.141 7.325 -3.791 1.00 98.06 91 SER A C 1
ATOM 756 O O . SER A 1 91 ? 0.513 7.440 -2.739 1.00 98.06 91 SER A O 1
ATOM 758 N N . MET A 1 92 ? 2.308 6.677 -3.860 1.00 98.50 92 MET A N 1
ATOM 759 C CA . MET A 1 92 ? 2.918 5.992 -2.722 1.00 98.50 92 MET A CA 1
ATOM 760 C C . MET A 1 92 ? 3.313 6.980 -1.621 1.00 98.50 92 MET A C 1
ATOM 762 O O . MET A 1 92 ? 2.983 6.751 -0.458 1.00 98.50 92 MET A O 1
ATOM 766 N N . VAL A 1 93 ? 3.942 8.109 -1.973 1.00 98.62 93 VAL A N 1
ATOM 767 C CA . VAL A 1 93 ? 4.285 9.174 -1.010 1.00 98.62 93 VAL A CA 1
ATOM 768 C C . VAL A 1 93 ? 3.033 9.670 -0.283 1.00 98.62 93 VAL A C 1
ATOM 770 O O . VAL A 1 93 ? 3.013 9.712 0.947 1.00 98.62 93 VAL A O 1
ATOM 773 N N . GLN A 1 94 ? 1.967 9.990 -1.025 1.00 98.62 94 GLN A N 1
ATOM 774 C CA . GLN A 1 94 ? 0.698 10.443 -0.442 1.00 98.62 94 GLN A CA 1
ATOM 775 C C . GLN A 1 94 ? 0.112 9.402 0.518 1.00 98.62 94 GLN A C 1
ATOM 777 O O . GLN A 1 94 ? -0.237 9.729 1.653 1.00 98.62 94 GLN A O 1
ATOM 782 N N . THR A 1 95 ? 0.073 8.137 0.098 1.00 98.81 95 THR A N 1
ATOM 783 C CA . THR A 1 95 ? -0.484 7.051 0.907 1.00 98.81 95 THR A CA 1
ATOM 784 C C . THR A 1 95 ? 0.318 6.814 2.184 1.00 98.81 95 THR A C 1
ATOM 786 O O . THR A 1 95 ? -0.270 6.623 3.246 1.00 98.81 95 THR A O 1
ATOM 789 N N . LEU A 1 96 ? 1.650 6.863 2.116 1.00 98.81 96 LEU A N 1
ATOM 790 C CA . LEU A 1 96 ? 2.518 6.690 3.281 1.00 98.81 96 LEU A CA 1
ATOM 791 C C . LEU A 1 96 ? 2.379 7.844 4.284 1.00 98.81 96 LEU A C 1
ATOM 793 O O . LEU A 1 96 ? 2.373 7.603 5.492 1.00 98.81 96 LEU A O 1
ATOM 797 N N . ILE A 1 97 ? 2.196 9.081 3.810 1.00 98.81 97 ILE A N 1
ATOM 798 C CA . ILE A 1 97 ? 1.887 10.230 4.676 1.00 98.81 97 ILE A CA 1
ATOM 799 C C . ILE A 1 97 ? 0.539 10.021 5.376 1.00 98.81 97 ILE A C 1
ATOM 801 O O . ILE A 1 97 ? 0.458 10.162 6.595 1.00 98.81 97 ILE A O 1
ATOM 805 N N . VAL A 1 98 ? -0.500 9.606 4.641 1.00 98.81 98 VAL A N 1
ATOM 806 C CA . VAL A 1 98 ? -1.821 9.291 5.219 1.00 98.81 98 VAL A CA 1
ATOM 807 C C . VAL A 1 98 ? -1.719 8.173 6.265 1.00 98.81 98 VAL A C 1
ATOM 809 O O . VAL A 1 98 ? -2.287 8.289 7.355 1.00 98.81 98 VAL A O 1
ATOM 812 N N . ALA A 1 99 ? -0.962 7.113 5.972 1.00 98.81 99 ALA A N 1
ATOM 813 C CA . ALA A 1 99 ? -0.732 6.006 6.894 1.00 98.81 99 ALA A CA 1
ATOM 814 C C . ALA A 1 99 ? -0.022 6.473 8.173 1.00 98.81 99 ALA A C 1
ATOM 816 O O . ALA A 1 99 ? -0.451 6.122 9.275 1.00 98.81 99 ALA A O 1
ATOM 817 N N . TYR A 1 100 ? 1.014 7.311 8.058 1.00 98.81 100 TYR A N 1
ATOM 818 C CA . TYR A 1 100 ? 1.674 7.932 9.208 1.00 98.81 100 TYR A CA 1
ATOM 819 C C . TYR A 1 100 ? 0.709 8.809 10.011 1.00 98.81 100 TYR A C 1
ATOM 821 O O . TYR A 1 100 ? 0.652 8.703 11.234 1.00 98.81 100 TYR A O 1
ATOM 829 N N . ASP A 1 101 ? -0.089 9.646 9.354 1.00 98.56 101 ASP A N 1
ATOM 830 C CA . ASP A 1 101 ? -0.993 10.562 10.043 1.00 98.56 101 ASP A CA 1
ATOM 831 C C . ASP A 1 101 ? -2.048 9.841 10.878 1.00 98.56 101 ASP A C 1
ATOM 833 O O . ASP A 1 101 ? -2.418 10.331 11.949 1.00 98.56 101 ASP A O 1
ATOM 837 N N . ILE A 1 102 ? -2.501 8.679 10.411 1.00 98.50 102 ILE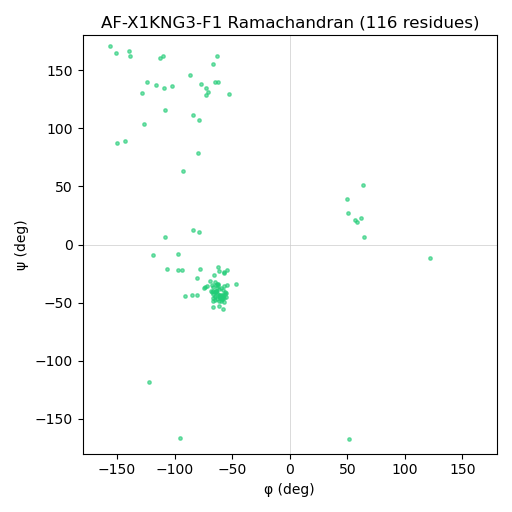 A N 1
ATOM 838 C CA . ILE A 1 102 ? -3.524 7.873 11.078 1.00 98.50 102 ILE A CA 1
ATOM 839 C C . ILE A 1 102 ? -2.931 6.952 12.144 1.00 98.50 102 ILE A C 1
ATOM 841 O O . ILE A 1 102 ? -3.502 6.842 13.226 1.00 98.50 102 ILE A O 1
ATOM 845 N N . THR A 1 103 ? -1.812 6.285 11.857 1.00 98.19 103 THR A N 1
ATOM 846 C CA . THR A 1 103 ? -1.238 5.258 12.749 1.00 98.19 103 THR A CA 1
ATOM 847 C C . THR A 1 103 ? -0.177 5.800 13.703 1.00 98.19 103 THR A C 1
ATO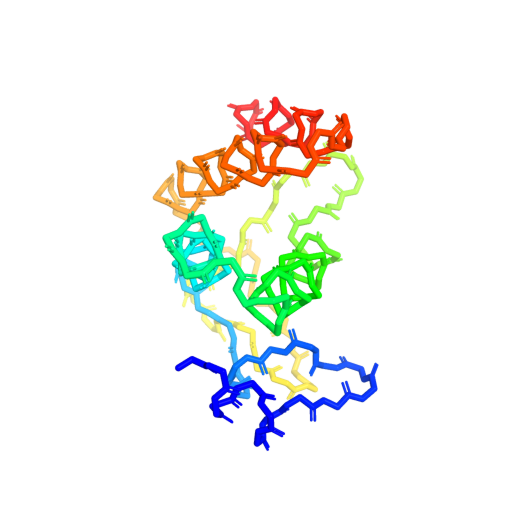M 849 O O . THR A 1 103 ? 0.101 5.179 14.725 1.00 98.19 103 THR A O 1
ATOM 852 N N . LYS A 1 104 ? 0.438 6.940 13.363 1.00 98.25 104 LYS A N 1
ATOM 853 C CA . LYS A 1 104 ? 1.632 7.511 14.010 1.00 98.25 104 LYS A CA 1
ATOM 854 C C . LYS A 1 104 ? 2.853 6.586 14.000 1.00 98.25 104 LYS A C 1
ATOM 856 O O . LYS A 1 104 ? 3.814 6.802 14.736 1.00 98.25 104 LYS A O 1
ATOM 861 N N . GLU A 1 105 ? 2.870 5.587 13.119 1.00 98.50 105 GLU A N 1
ATOM 862 C CA . GLU A 1 105 ? 4.020 4.708 12.939 1.00 98.50 105 GLU A CA 1
ATOM 863 C C . GLU A 1 105 ? 5.095 5.391 12.082 1.00 98.50 105 GLU A C 1
ATOM 865 O O . GLU A 1 105 ? 4.979 5.504 10.861 1.00 98.50 105 GLU A O 1
ATOM 870 N N . ASN A 1 106 ? 6.193 5.806 12.721 1.00 98.38 106 ASN A N 1
ATOM 871 C CA . ASN A 1 106 ? 7.305 6.526 12.080 1.00 98.38 106 ASN A CA 1
ATOM 872 C C . ASN A 1 106 ? 7.912 5.819 10.853 1.00 98.38 106 ASN A C 1
ATOM 874 O O . ASN A 1 106 ? 8.540 6.474 10.022 1.00 98.38 106 ASN A O 1
ATOM 878 N N . ARG A 1 107 ? 7.747 4.493 10.719 1.00 97.94 107 ARG A N 1
ATOM 879 C CA . ARG A 1 107 ? 8.223 3.743 9.546 1.00 97.94 107 ARG A CA 1
ATOM 880 C C . ARG A 1 107 ? 7.599 4.246 8.243 1.00 97.94 107 ARG A C 1
ATOM 882 O O . ARG A 1 107 ? 8.311 4.343 7.252 1.00 97.94 107 ARG A O 1
ATOM 889 N N . TYR A 1 108 ? 6.322 4.635 8.255 1.00 98.56 108 TYR A N 1
ATOM 890 C CA . TYR A 1 108 ? 5.648 5.115 7.050 1.00 98.56 108 TYR A CA 1
ATOM 891 C C . TYR A 1 108 ? 6.200 6.464 6.587 1.00 98.56 108 TYR A C 1
ATOM 893 O O . TYR A 1 108 ? 6.450 6.633 5.401 1.00 98.56 108 TYR A O 1
ATOM 901 N N . MET A 1 109 ? 6.502 7.384 7.509 1.00 98.50 109 MET A N 1
ATOM 902 C CA . MET A 1 109 ? 7.141 8.658 7.156 1.00 98.50 109 MET A CA 1
ATOM 903 C C . MET A 1 109 ? 8.549 8.455 6.576 1.00 98.50 109 MET A C 1
ATOM 905 O O . MET A 1 109 ? 8.911 9.100 5.596 1.00 98.50 109 MET A O 1
ATOM 909 N N . LYS A 1 110 ? 9.341 7.527 7.133 1.00 97.94 110 LYS A N 1
ATOM 910 C CA . LYS A 1 110 ? 10.662 7.186 6.573 1.00 97.94 110 LYS A CA 1
ATOM 911 C C . LYS A 1 110 ? 10.545 6.670 5.139 1.00 97.94 110 LYS A C 1
ATOM 913 O O . LYS A 1 110 ? 11.229 7.176 4.257 1.00 97.94 110 LYS A O 1
ATOM 918 N N . LEU A 1 111 ? 9.631 5.730 4.905 1.00 98.31 111 LEU A N 1
ATOM 919 C CA . LEU A 1 111 ? 9.359 5.197 3.571 1.00 98.31 111 LEU A CA 1
ATOM 920 C C . LEU A 1 111 ? 8.812 6.271 2.619 1.00 98.31 111 LEU A C 1
ATOM 922 O O . LEU A 1 111 ? 9.120 6.234 1.434 1.00 98.31 111 LEU A O 1
ATOM 926 N N . ALA A 1 112 ? 8.027 7.238 3.112 1.00 98.31 112 ALA A N 1
ATOM 927 C CA . ALA A 1 112 ? 7.523 8.342 2.295 1.00 98.31 112 ALA A CA 1
ATOM 928 C C . ALA A 1 112 ? 8.674 9.204 1.764 1.00 98.31 112 ALA A C 1
ATOM 930 O O . ALA A 1 112 ? 8.679 9.566 0.593 1.00 98.31 112 ALA A O 1
ATOM 931 N N . ILE A 1 113 ? 9.670 9.486 2.608 1.00 97.75 113 ILE A N 1
ATOM 932 C CA . ILE A 1 113 ? 10.882 10.212 2.212 1.00 97.75 113 ILE A CA 1
ATOM 933 C C . ILE A 1 113 ? 11.711 9.377 1.227 1.00 97.75 113 ILE A C 1
ATOM 935 O O . ILE A 1 113 ? 12.184 9.908 0.228 1.00 97.75 113 ILE A O 1
ATOM 939 N N . GLU A 1 114 ? 11.867 8.072 1.469 1.00 97.19 114 GLU A N 1
ATOM 940 C CA . GLU A 1 114 ? 12.566 7.172 0.539 1.00 97.19 114 GLU A CA 1
ATOM 941 C C . GLU A 1 114 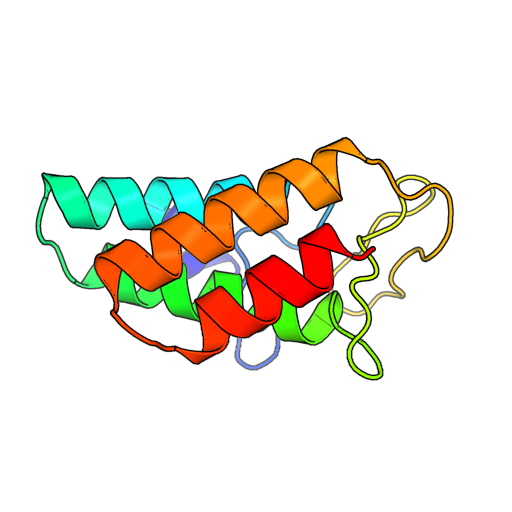? 11.880 7.111 -0.834 1.00 97.19 114 GLU A C 1
ATOM 943 O O . GLU A 1 114 ? 12.560 7.202 -1.850 1.00 97.19 114 GLU A O 1
ATOM 948 N N . ALA A 1 115 ? 10.546 7.023 -0.881 1.00 97.12 115 ALA A N 1
ATOM 949 C CA . ALA A 1 115 ? 9.789 7.078 -2.130 1.00 97.12 115 ALA A CA 1
ATOM 950 C C . ALA A 1 115 ? 9.849 8.458 -2.792 1.00 97.12 115 ALA A C 1
ATOM 952 O O . ALA A 1 115 ? 9.889 8.543 -4.009 1.00 97.12 115 ALA A O 1
ATOM 953 N N . PHE A 1 116 ? 9.876 9.547 -2.024 1.00 96.75 116 PHE A N 1
ATOM 954 C CA . PHE A 1 116 ? 10.032 10.888 -2.588 1.00 96.75 116 PHE A CA 1
ATOM 955 C C . PHE A 1 116 ? 11.398 11.076 -3.266 1.00 96.75 116 PHE A C 1
ATOM 957 O O . PHE A 1 116 ? 11.496 11.783 -4.264 1.00 96.75 116 PHE A O 1
ATOM 964 N N . ASN A 1 117 ? 12.432 10.412 -2.745 1.00 94.56 117 ASN A N 1
ATOM 965 C CA . ASN A 1 117 ? 13.790 10.419 -3.288 1.00 94.56 117 ASN A CA 1
ATOM 966 C C . ASN A 1 117 ? 14.016 9.395 -4.420 1.00 94.56 117 ASN A C 1
ATOM 968 O O . ASN A 1 117 ? 15.180 9.123 -4.720 1.00 94.56 117 ASN A O 1
ATOM 972 N N . TRP A 1 118 ? 12.942 8.797 -4.962 1.00 83.88 118 TRP A N 1
ATOM 973 C CA . TRP A 1 118 ? 12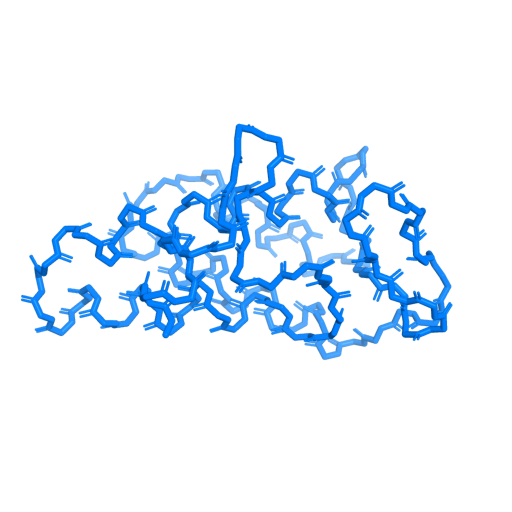.968 7.767 -6.012 1.00 83.88 118 TRP A CA 1
ATOM 974 C C . TRP A 1 118 ? 13.989 8.039 -7.122 1.00 83.88 118 TRP A C 1
ATOM 976 O O . TRP A 1 118 ? 13.973 9.159 -7.685 1.00 83.88 118 TRP A O 1
#

Solvent-accessible surface area (backbone atoms only — not comparable to full-atom values): 6238 Å² total; per-residue (Å²): 104,74,65,41,29,69,74,48,40,49,102,91,40,51,34,57,49,70,53,48,56,73,49,60,44,52,61,27,37,53,25,45,50,49,19,73,75,67,69,46,61,70,30,43,52,53,17,48,49,32,42,54,45,49,45,69,70,26,46,52,98,83,35,52,47,59,50,2,68,74,71,19,29,39,71,96,57,67,66,22,77,50,69,61,54,71,64,37,41,56,38,40,27,52,28,22,46,53,49,19,73,74,68,67,44,66,66,32,47,53,50,19,54,37,30,69,67,92

InterPro domains:
  IPR008928 Six-hairpin glycosidase superfamily [SSF48208] (4-118)

Radius of gyration: 13.48 Å; Cα contacts (8 Å, |Δi|>4): 181; chains: 1; bounding box: 34×27×33 Å

Nearest PDB structures (foldseek):
  5nok-assembly1_A  TM=8.007E-01  e=5.487E-02  Bacteroides cellulosilyticus DSM 14838
  5nok-assembly2_B  TM=8.156E-01  e=1.429E-01  Bacteroides cellulosilyticus DSM 14838
  6y8f-assembly1_A  TM=7.601E-01  e=2.654E-01  Salegentibacter sp. Hel_I_6
  6shm-assembly1_A  TM=6.953E-01  e=1.692E-01  Salegentibacter sp. Hel_I_6
  6dht-assembly1_A  TM=4.630E-01  e=1.437E+00  Bacteroides ovatus ATCC 8483

Mean predicted aligned error: 2.75 Å

Organism: NCBI:txid412755

Secondary structure (DSSP, 8-state):
-HHHHHHH-BTTB-SSSSEE-SSTTHHHHHHHHHHHHH--HHHHHHHHHHHHHHHHHHEETTEE-PPPTTT-EETTSPPP-SS--HHHHHHHHHHHHHHHHHH--HHHHHHHHHHHT-